Protein AF-A0A924I2X9-F1 (afdb_monomer_lite)

Foldseek 3Di:
DCPLADPVLLVQLVVQLQVVLVVCLVVVVPDPDDSDGRDVVSSVVSNVVTDHPDDPVNVVVVVVCCVVVVVD

Secondary structure (DSSP, 8-state):
--TT--HHHHHHHHHHHHHHHHHHHHHTTTS-S------HHHHHHHHHT---SS-HHHHHHHHHHHHHHTT-

Sequence (72 aa):
ETDGFSPADIEFAARKASQSALENAIYRSGDSDAATGPTTADYLGAIAGTRATVSIEVASEFLQDIELLARL

Structure (mmCIF, N/CA/C/O backbone):
data_AF-A0A924I2X9-F1
#
_entry.id   AF-A0A924I2X9-F1
#
loop_
_atom_site.group_PDB
_atom_site.id
_atom_site.type_symbol
_atom_site.label_atom_id
_atom_site.label_alt_id
_atom_site.label_comp_id
_atom_site.label_asym_id
_atom_site.label_entity_id
_atom_site.label_seq_id
_atom_site.pdbx_PDB_ins_code
_atom_site.Cartn_x
_atom_site.Cartn_y
_atom_site.Cartn_z
_atom_site.occupancy
_atom_site.B_iso_or_equiv
_atom_site.auth_seq_id
_atom_site.auth_comp_id
_atom_site.auth_asym_id
_atom_site.auth_atom_id
_atom_site.pdbx_PDB_model_num
ATOM 1 N N . GLU A 1 1 ? -8.364 -3.024 -5.236 1.00 63.16 1 GLU A N 1
ATOM 2 C CA . GLU A 1 1 ? -7.239 -3.865 -4.766 1.00 63.16 1 GLU A CA 1
ATOM 3 C C . GLU A 1 1 ? -6.647 -3.423 -3.426 1.00 63.16 1 GLU A C 1
ATOM 5 O O . GLU A 1 1 ? -6.025 -4.245 -2.780 1.00 63.16 1 GLU A O 1
ATOM 10 N N . THR A 1 2 ? -6.870 -2.191 -2.954 1.00 79.12 2 THR A N 1
ATOM 11 C CA . THR A 1 2 ? -6.329 -1.689 -1.670 1.00 79.12 2 THR A CA 1
ATOM 12 C C . THR A 1 2 ? -7.335 -1.711 -0.512 1.00 79.12 2 THR A C 1
ATOM 14 O O . THR A 1 2 ? -7.146 -1.005 0.474 1.00 79.12 2 THR A O 1
ATOM 17 N N . ASP A 1 3 ? -8.447 -2.436 -0.644 1.00 82.31 3 ASP A N 1
ATOM 18 C CA . ASP A 1 3 ? -9.439 -2.507 0.432 1.00 82.31 3 ASP A CA 1
ATOM 19 C C . ASP A 1 3 ? -8.817 -3.180 1.669 1.00 82.31 3 ASP A C 1
ATOM 21 O O . ASP A 1 3 ? -8.097 -4.172 1.539 1.00 82.31 3 ASP A O 1
ATOM 25 N N . GLY A 1 4 ? -9.026 -2.596 2.850 1.00 83.56 4 GLY A N 1
ATOM 26 C CA . GLY A 1 4 ? -8.387 -3.024 4.101 1.00 83.56 4 GLY A CA 1
ATOM 27 C C . GLY A 1 4 ? -6.927 -2.589 4.308 1.00 83.56 4 GLY A C 1
ATOM 28 O O . GLY A 1 4 ? -6.344 -2.9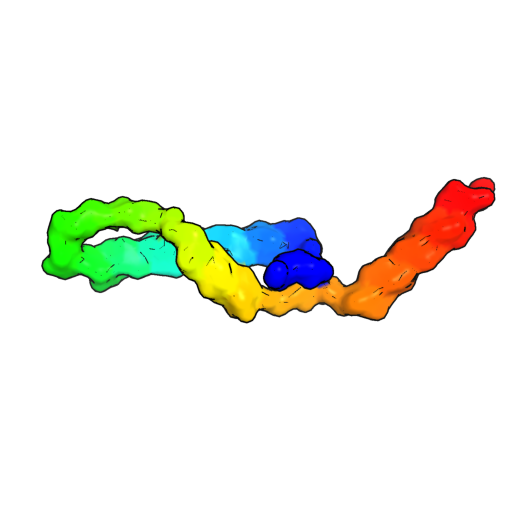36 5.334 1.00 83.56 4 GLY A O 1
ATOM 29 N N . PHE A 1 5 ? -6.316 -1.824 3.394 1.00 91.56 5 PHE A N 1
ATOM 30 C CA . PHE A 1 5 ? -4.992 -1.242 3.649 1.00 91.56 5 PHE A CA 1
ATOM 31 C C . PHE A 1 5 ? -5.083 -0.126 4.690 1.00 91.56 5 PHE A C 1
ATOM 33 O O . PHE A 1 5 ? -5.916 0.779 4.592 1.00 91.56 5 PHE A O 1
ATOM 40 N N . SER A 1 6 ? -4.167 -0.145 5.653 1.00 91.44 6 SER A N 1
ATOM 41 C CA . SER A 1 6 ? -3.937 1.002 6.526 1.00 91.44 6 SER A CA 1
ATOM 42 C C . SER A 1 6 ? -3.200 2.123 5.771 1.00 91.44 6 SER A C 1
ATOM 44 O O . SER A 1 6 ? -2.576 1.874 4.732 1.00 91.44 6 SER A O 1
ATOM 46 N N . PRO A 1 7 ? -3.183 3.363 6.298 1.00 92.19 7 PRO A N 1
ATOM 47 C CA . PRO A 1 7 ? -2.365 4.435 5.729 1.00 92.19 7 PRO A CA 1
ATOM 48 C C . PRO A 1 7 ? -0.882 4.058 5.585 1.00 92.19 7 PRO A C 1
ATOM 50 O O . PRO A 1 7 ? -0.251 4.416 4.593 1.00 92.19 7 PRO A O 1
ATOM 53 N N . ALA A 1 8 ? -0.344 3.284 6.534 1.00 92.56 8 ALA A N 1
ATOM 54 C CA . ALA A 1 8 ? 1.036 2.809 6.489 1.00 92.56 8 ALA A CA 1
ATOM 55 C C . ALA A 1 8 ? 1.269 1.806 5.345 1.00 92.56 8 ALA A C 1
ATOM 57 O O . ALA A 1 8 ? 2.306 1.862 4.686 1.00 92.56 8 ALA A O 1
ATOM 58 N N . ASP A 1 9 ? 0.300 0.931 5.061 1.00 92.94 9 ASP A N 1
ATOM 59 C CA . ASP A 1 9 ? 0.389 -0.024 3.947 1.00 92.94 9 ASP A CA 1
ATOM 60 C C . ASP A 1 9 ? 0.388 0.704 2.594 1.00 92.94 9 ASP A C 1
ATOM 62 O O . ASP A 1 9 ? 1.148 0.355 1.686 1.00 92.94 9 ASP A O 1
ATOM 66 N N . ILE A 1 10 ? -0.425 1.759 2.471 1.00 92.88 10 ILE A N 1
ATOM 67 C CA . ILE A 1 10 ? -0.476 2.611 1.274 1.00 92.88 10 ILE A CA 1
ATOM 68 C C . ILE A 1 10 ? 0.857 3.339 1.076 1.00 92.88 10 ILE A C 1
ATOM 70 O O . ILE A 1 10 ? 1.406 3.324 -0.029 1.00 92.88 10 ILE A O 1
ATOM 74 N N . GLU A 1 11 ? 1.399 3.948 2.135 1.00 94.94 11 GLU A N 1
ATOM 75 C CA . GLU A 1 11 ? 2.699 4.623 2.081 1.00 94.94 11 GLU A CA 1
ATOM 76 C C . GLU A 1 11 ? 3.810 3.645 1.680 1.00 94.94 11 GLU A C 1
ATOM 78 O O . GLU A 1 11 ? 4.615 3.940 0.790 1.00 94.94 11 GLU A O 1
ATOM 83 N N . PHE A 1 12 ? 3.825 2.457 2.288 1.00 93.62 12 PHE A N 1
ATOM 84 C CA . PHE A 1 12 ? 4.802 1.422 1.981 1.00 93.62 12 PHE A CA 1
ATOM 85 C C . PHE A 1 12 ? 4.736 0.995 0.509 1.00 93.62 12 PHE A C 1
ATOM 87 O O . PHE A 1 12 ? 5.769 0.984 -0.170 1.00 93.62 12 PHE A O 1
ATOM 94 N N . ALA A 1 13 ? 3.539 0.710 -0.015 1.00 92.06 13 ALA A N 1
ATOM 95 C CA . ALA A 1 13 ? 3.348 0.336 -1.416 1.00 92.06 13 ALA A CA 1
ATOM 96 C C . ALA A 1 13 ? 3.792 1.455 -2.375 1.00 92.06 13 ALA A C 1
ATOM 98 O O . ALA A 1 13 ? 4.508 1.197 -3.346 1.00 92.06 13 ALA A O 1
ATOM 99 N N . ALA A 1 14 ? 3.438 2.709 -2.083 1.00 91.94 14 ALA A N 1
ATOM 100 C CA . ALA A 1 14 ? 3.818 3.858 -2.905 1.00 91.94 14 ALA A CA 1
ATOM 101 C C . ALA A 1 14 ? 5.340 4.088 -2.917 1.00 91.94 14 ALA A C 1
ATOM 103 O O . ALA A 1 14 ? 5.939 4.349 -3.971 1.00 91.94 14 ALA A O 1
ATOM 104 N N . ARG A 1 15 ? 5.986 3.951 -1.753 1.00 93.12 15 ARG A N 1
ATOM 105 C CA . ARG A 1 15 ? 7.442 4.063 -1.620 1.00 93.12 15 ARG A CA 1
ATOM 106 C C . ARG A 1 15 ? 8.153 2.945 -2.376 1.00 93.12 15 ARG A C 1
ATOM 108 O O . ARG A 1 15 ? 9.101 3.226 -3.107 1.00 93.12 15 ARG A O 1
ATOM 115 N N . LYS A 1 16 ? 7.666 1.708 -2.253 1.00 92.19 16 LYS A N 1
ATOM 116 C CA . LYS A 1 16 ? 8.199 0.537 -2.961 1.00 92.19 16 LYS A CA 1
ATOM 117 C C . LYS A 1 16 ? 8.095 0.698 -4.481 1.00 92.19 16 LYS A C 1
ATOM 119 O O . LYS A 1 16 ? 9.088 0.491 -5.168 1.00 92.19 16 LYS A O 1
ATOM 124 N N . ALA A 1 17 ? 6.953 1.156 -4.996 1.00 89.88 17 ALA A N 1
ATOM 125 C CA . ALA A 1 17 ? 6.773 1.435 -6.425 1.00 89.88 17 ALA A CA 1
ATOM 126 C C . ALA A 1 17 ? 7.789 2.459 -6.952 1.00 89.88 17 ALA A C 1
ATOM 128 O O . ALA A 1 17 ? 8.440 2.243 -7.972 1.00 89.88 17 ALA A O 1
ATOM 129 N N . SER A 1 18 ? 7.961 3.558 -6.212 1.00 89.69 18 SER A N 1
ATOM 130 C CA . SER A 1 18 ? 8.894 4.629 -6.573 1.00 89.69 18 SER A CA 1
ATOM 131 C C . SER A 1 18 ? 10.349 4.140 -6.588 1.00 89.69 18 SER A C 1
ATOM 133 O O . SER A 1 18 ? 11.115 4.513 -7.474 1.00 89.69 18 SER A O 1
ATOM 135 N N . GLN A 1 19 ? 10.723 3.278 -5.635 1.00 90.06 19 GLN A N 1
ATOM 136 C CA . GLN A 1 19 ? 12.053 2.661 -5.572 1.00 90.06 19 GLN A CA 1
ATOM 137 C C . GLN A 1 19 ? 12.291 1.707 -6.743 1.00 90.06 19 GLN A C 1
ATOM 139 O O . GLN A 1 19 ? 13.291 1.852 -7.441 1.00 90.06 19 GLN A O 1
ATOM 144 N N . SER A 1 20 ? 11.356 0.796 -7.017 1.00 87.12 20 SER A N 1
ATOM 145 C CA . SER A 1 20 ? 11.487 -0.155 -8.126 1.00 87.12 20 SER A CA 1
ATOM 146 C C . SER A 1 20 ? 11.547 0.540 -9.489 1.00 87.12 20 SER A C 1
ATOM 148 O O . SER A 1 20 ? 12.334 0.144 -10.346 1.00 87.12 20 SER A O 1
ATOM 150 N N . ALA A 1 21 ? 10.775 1.611 -9.693 1.00 85.50 21 ALA A N 1
ATOM 151 C CA . ALA A 1 21 ? 10.852 2.406 -10.917 1.00 85.50 21 ALA A CA 1
ATOM 152 C C . ALA A 1 21 ? 12.217 3.097 -11.081 1.00 85.50 21 ALA A C 1
ATOM 154 O O . ALA A 1 21 ? 12.781 3.095 -12.177 1.00 85.50 21 ALA A O 1
ATOM 155 N N . LEU A 1 22 ? 12.774 3.644 -9.994 1.00 84.19 22 LEU A N 1
ATOM 156 C CA . LEU A 1 22 ? 14.107 4.248 -9.997 1.00 84.19 22 LEU A CA 1
ATOM 157 C C . LEU A 1 22 ? 15.202 3.212 -10.290 1.00 84.19 22 LEU A C 1
ATOM 159 O O . LEU A 1 22 ? 16.055 3.453 -11.142 1.00 84.19 22 LEU A O 1
ATOM 163 N N . GLU A 1 23 ? 15.166 2.055 -9.625 1.00 84.69 23 GLU A N 1
ATOM 164 C CA . GLU A 1 23 ? 16.091 0.941 -9.876 1.00 84.69 23 GLU A CA 1
ATOM 165 C C . GLU A 1 23 ? 16.037 0.518 -11.345 1.00 84.69 23 GLU A C 1
ATOM 167 O O . GLU A 1 23 ? 17.064 0.442 -12.020 1.00 84.69 23 GLU A O 1
ATOM 172 N N . ASN A 1 24 ? 14.831 0.330 -11.878 1.00 80.69 24 ASN A N 1
ATOM 173 C CA . ASN A 1 24 ? 14.624 -0.031 -13.271 1.00 80.69 24 ASN A CA 1
ATOM 174 C C . ASN A 1 24 ? 15.174 1.011 -14.253 1.00 80.69 24 ASN A C 1
ATOM 176 O O . ASN A 1 24 ? 15.658 0.626 -15.315 1.00 80.69 24 ASN A O 1
ATOM 180 N N . ALA A 1 25 ? 15.090 2.305 -13.938 1.00 79.44 25 ALA A N 1
ATOM 181 C CA . ALA A 1 25 ? 15.665 3.360 -14.769 1.00 79.44 25 ALA A CA 1
ATOM 182 C C . ALA A 1 25 ? 17.203 3.325 -14.747 1.00 79.44 25 ALA A C 1
ATOM 184 O O . ALA A 1 25 ? 17.842 3.429 -15.794 1.00 79.44 25 ALA A O 1
ATOM 185 N N . ILE A 1 26 ? 17.802 3.114 -13.571 1.00 79.62 26 ILE A N 1
ATOM 186 C CA . ILE A 1 26 ? 19.261 3.044 -13.403 1.00 79.62 26 ILE A CA 1
ATOM 187 C C . ILE A 1 26 ? 19.832 1.804 -14.104 1.00 79.62 26 ILE A C 1
ATOM 189 O O . ILE A 1 26 ? 20.792 1.910 -14.865 1.00 79.62 26 ILE A O 1
ATOM 193 N N . TYR A 1 27 ? 19.238 0.629 -13.884 1.00 77.19 27 TYR A N 1
ATOM 194 C CA . TYR A 1 27 ? 19.782 -0.636 -14.386 1.00 77.19 27 TYR A CA 1
ATOM 195 C C . TYR A 1 27 ? 19.444 -0.924 -15.857 1.00 77.19 27 TYR A C 1
ATOM 197 O O . TYR A 1 27 ? 20.166 -1.692 -16.491 1.00 77.19 27 TYR A O 1
ATOM 205 N N . ARG A 1 28 ? 18.398 -0.306 -16.432 1.00 69.75 28 ARG A N 1
ATOM 206 C CA . ARG A 1 28 ? 18.061 -0.435 -17.868 1.00 69.75 28 ARG A CA 1
ATOM 207 C C . ARG A 1 28 ? 18.688 0.640 -18.765 1.00 69.75 28 ARG A C 1
ATOM 209 O O . ARG A 1 28 ? 18.444 0.609 -19.965 1.00 69.75 28 ARG A O 1
ATOM 216 N N . SER A 1 29 ? 19.534 1.528 -18.228 1.00 58.09 29 SER A N 1
ATOM 217 C CA . SER A 1 29 ? 20.221 2.624 -18.950 1.00 58.09 29 SER A CA 1
ATOM 218 C C . SER A 1 29 ? 21.276 2.176 -19.994 1.00 58.09 29 SER A C 1
ATOM 220 O O . SER A 1 29 ? 22.283 2.850 -20.199 1.00 58.09 29 SER A O 1
ATOM 222 N N . GLY A 1 30 ? 21.070 1.038 -20.662 1.00 57.84 30 GLY A N 1
ATOM 223 C CA . GLY A 1 30 ? 21.792 0.646 -21.876 1.00 57.84 30 GLY A CA 1
ATOM 224 C C . GLY A 1 30 ? 21.115 1.108 -23.170 1.00 57.84 30 GLY A C 1
ATOM 225 O O . GLY A 1 30 ? 21.769 1.107 -24.208 1.00 57.84 30 GLY A O 1
ATOM 226 N N . ASP A 1 31 ? 19.844 1.520 -23.112 1.00 56.28 31 ASP A N 1
ATOM 227 C CA . ASP A 1 31 ? 19.098 2.033 -24.263 1.00 56.28 31 ASP A CA 1
ATOM 228 C C . ASP A 1 31 ? 18.623 3.456 -23.958 1.00 56.28 31 ASP A C 1
ATOM 230 O O . ASP A 1 31 ? 18.050 3.729 -22.903 1.00 56.28 31 ASP A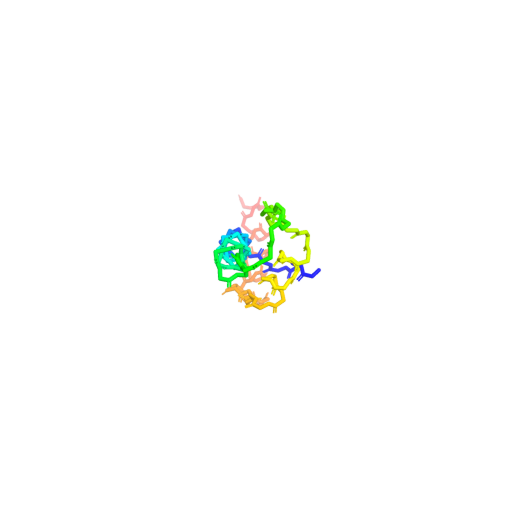 O 1
ATOM 234 N N . SER A 1 32 ? 18.945 4.389 -24.846 1.00 52.84 32 SER A N 1
ATOM 235 C CA . SER A 1 32 ? 18.839 5.839 -24.657 1.00 52.84 32 SER A CA 1
ATOM 236 C C . SER A 1 32 ? 17.409 6.389 -24.745 1.00 52.84 32 SER A C 1
ATOM 238 O O . SER A 1 32 ? 17.219 7.516 -25.202 1.00 52.84 32 SER A O 1
ATOM 240 N N . ASP A 1 33 ? 16.408 5.619 -24.325 1.00 55.31 33 ASP A N 1
ATOM 241 C CA . ASP A 1 33 ? 15.044 6.116 -24.184 1.00 55.31 33 ASP A CA 1
ATOM 242 C C . ASP A 1 33 ? 14.865 6.685 -22.778 1.00 55.31 33 ASP A C 1
ATOM 244 O O . ASP A 1 33 ? 15.200 6.060 -21.771 1.00 55.31 33 ASP A O 1
ATOM 248 N N . ALA A 1 34 ? 14.411 7.939 -22.733 1.00 58.59 34 ALA A N 1
ATOM 249 C CA . ALA A 1 34 ? 14.312 8.761 -21.537 1.00 58.59 34 ALA A CA 1
ATOM 250 C C . ALA A 1 34 ? 13.771 7.963 -20.346 1.00 58.59 34 ALA A C 1
ATOM 252 O O . ALA A 1 34 ? 12.747 7.297 -20.467 1.00 58.59 34 ALA A O 1
ATOM 253 N N . ALA A 1 35 ? 14.436 8.071 -19.190 1.00 60.12 35 ALA A N 1
ATOM 254 C CA . ALA A 1 35 ? 13.943 7.532 -17.930 1.00 60.12 35 ALA A CA 1
ATOM 255 C C . ALA A 1 35 ? 12.556 8.125 -17.628 1.00 60.12 35 ALA A C 1
ATOM 257 O O . ALA A 1 35 ? 12.422 9.175 -16.997 1.00 60.12 35 ALA A O 1
ATOM 258 N N . THR A 1 36 ? 11.508 7.470 -18.116 1.00 69.00 36 THR A N 1
ATOM 259 C CA . THR A 1 36 ? 10.133 7.760 -17.750 1.00 69.00 36 THR A CA 1
ATOM 260 C C . THR A 1 36 ? 10.014 7.326 -16.301 1.00 69.00 36 THR A C 1
ATOM 262 O O . THR A 1 36 ? 10.299 6.169 -15.993 1.00 69.00 36 THR A O 1
ATOM 265 N N . GLY A 1 37 ? 9.690 8.259 -15.404 1.00 75.00 37 GLY A N 1
ATOM 266 C CA . GLY A 1 37 ? 9.476 7.966 -13.987 1.00 75.00 37 GLY A CA 1
ATOM 267 C C . GLY A 1 37 ? 8.423 6.867 -13.750 1.00 75.00 37 GLY A C 1
ATOM 268 O O . GLY A 1 37 ? 7.926 6.261 -14.700 1.00 75.00 37 GLY A O 1
ATOM 269 N N . PRO A 1 38 ? 8.051 6.597 -12.488 1.00 79.75 38 PRO A N 1
ATOM 270 C CA . PRO A 1 38 ? 7.139 5.503 -12.170 1.00 79.75 38 PRO A CA 1
ATOM 271 C C . PRO A 1 38 ? 5.834 5.602 -12.963 1.00 79.75 38 PRO A C 1
ATOM 273 O O . PRO A 1 38 ? 5.178 6.645 -13.010 1.00 79.75 38 PRO A O 1
ATOM 276 N N . THR A 1 39 ? 5.461 4.489 -13.580 1.00 86.19 39 THR A N 1
ATOM 277 C CA . THR A 1 39 ? 4.203 4.325 -14.301 1.00 86.19 39 THR A CA 1
ATOM 278 C C . THR A 1 39 ? 3.140 3.761 -13.365 1.00 86.19 39 THR A C 1
ATOM 280 O O . THR A 1 39 ? 3.440 3.197 -12.313 1.00 86.19 39 THR A O 1
ATOM 283 N N . THR A 1 40 ? 1.868 3.836 -13.756 1.00 89.00 40 THR A N 1
ATOM 284 C CA . THR A 1 40 ? 0.781 3.193 -13.000 1.00 89.00 40 THR A CA 1
ATOM 285 C C . THR A 1 40 ? 1.015 1.690 -12.797 1.00 89.00 40 THR A C 1
ATOM 287 O O . THR A 1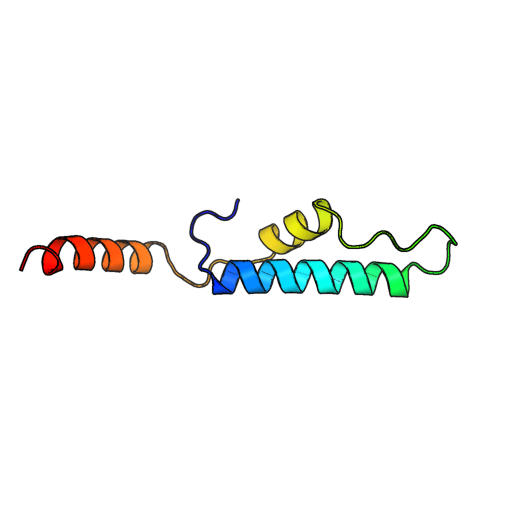 40 ? 0.644 1.156 -11.755 1.00 89.00 40 THR A O 1
ATOM 290 N N . ALA A 1 41 ? 1.666 1.010 -13.748 1.00 88.25 41 ALA A N 1
ATOM 291 C CA . ALA A 1 41 ? 1.969 -0.415 -13.637 1.00 88.25 41 ALA A CA 1
ATOM 292 C C . ALA A 1 41 ? 2.931 -0.723 -12.477 1.00 88.25 41 ALA A C 1
ATOM 294 O O . ALA A 1 41 ? 2.749 -1.728 -11.789 1.00 88.25 41 ALA A O 1
ATOM 295 N N . ASP A 1 42 ? 3.895 0.163 -12.206 1.00 88.00 42 ASP A N 1
ATOM 296 C CA . ASP A 1 42 ? 4.826 0.014 -11.083 1.00 88.00 42 ASP A CA 1
ATOM 297 C C . ASP A 1 42 ? 4.084 0.081 -9.738 1.00 88.00 42 ASP A C 1
ATOM 299 O O . ASP A 1 42 ? 4.343 -0.714 -8.831 1.00 88.00 42 ASP A O 1
ATOM 303 N N . TYR A 1 43 ? 3.092 0.971 -9.626 1.00 87.88 43 TYR A N 1
ATOM 304 C CA . TYR A 1 43 ? 2.242 1.063 -8.436 1.00 87.88 43 TYR A CA 1
ATOM 305 C C . TYR A 1 43 ? 1.334 -0.155 -8.268 1.00 87.88 43 TYR A C 1
ATOM 307 O O . TYR A 1 43 ? 1.221 -0.667 -7.157 1.00 87.88 43 TYR A O 1
ATOM 315 N N . LEU A 1 44 ? 0.728 -0.662 -9.347 1.00 91.75 44 LEU A N 1
ATOM 316 C CA . LEU A 1 44 ? -0.098 -1.874 -9.285 1.00 91.75 44 LEU A CA 1
ATOM 317 C C . LEU A 1 44 ? 0.722 -3.095 -8.845 1.00 91.75 44 LEU A C 1
ATOM 319 O O . LEU A 1 44 ? 0.283 -3.848 -7.977 1.00 91.75 44 LEU A O 1
ATOM 323 N N . GLY A 1 45 ? 1.943 -3.251 -9.365 1.00 89.88 45 GLY A N 1
ATOM 324 C CA . GLY A 1 45 ? 2.855 -4.312 -8.931 1.00 89.88 45 GLY A CA 1
ATOM 325 C C . GLY A 1 45 ? 3.243 -4.194 -7.453 1.00 89.88 45 GLY A C 1
ATOM 326 O O . GLY A 1 45 ? 3.252 -5.188 -6.724 1.00 89.88 45 GLY A O 1
ATOM 327 N N . ALA A 1 46 ? 3.517 -2.976 -6.979 1.00 90.31 46 ALA A N 1
ATOM 328 C CA . ALA A 1 46 ? 3.842 -2.745 -5.575 1.00 90.31 46 ALA A CA 1
ATOM 329 C C . ALA A 1 46 ? 2.652 -2.999 -4.635 1.00 90.31 46 ALA A C 1
ATOM 331 O O . ALA A 1 46 ? 2.849 -3.593 -3.573 1.00 90.31 46 ALA A O 1
ATOM 332 N N . ILE A 1 47 ? 1.437 -2.602 -5.030 1.00 91.88 47 ILE A N 1
ATOM 333 C CA . ILE A 1 47 ? 0.195 -2.873 -4.290 1.00 91.88 47 ILE A CA 1
ATOM 334 C C . ILE A 1 47 ? -0.041 -4.383 -4.191 1.00 91.88 47 ILE A C 1
ATOM 336 O O . ILE A 1 47 ? -0.212 -4.889 -3.086 1.00 91.88 47 ILE A O 1
ATOM 340 N N . ALA A 1 48 ? 0.040 -5.113 -5.308 1.00 90.44 48 ALA A N 1
ATOM 341 C CA . ALA A 1 48 ? -0.143 -6.567 -5.328 1.00 90.44 48 ALA A CA 1
ATOM 342 C C . ALA A 1 48 ? 0.891 -7.309 -4.458 1.00 90.44 48 ALA A C 1
ATOM 344 O O . ALA A 1 48 ? 0.596 -8.344 -3.864 1.00 90.44 48 ALA A O 1
ATOM 345 N N . GLY A 1 49 ? 2.109 -6.768 -4.360 1.00 88.19 49 GLY A N 1
ATOM 346 C CA . GLY A 1 49 ? 3.172 -7.289 -3.501 1.00 88.19 49 GLY A CA 1
ATOM 347 C C . GLY A 1 49 ? 3.164 -6.761 -2.062 1.00 88.19 49 GLY A C 1
ATOM 348 O O . GLY A 1 49 ? 4.152 -6.984 -1.354 1.00 88.19 49 GLY A O 1
ATOM 349 N N . THR A 1 50 ? 2.131 -6.026 -1.644 1.00 90.75 50 THR A N 1
ATOM 350 C CA . THR A 1 50 ? 1.980 -5.489 -0.285 1.00 90.75 50 THR A CA 1
ATOM 351 C C . THR A 1 50 ? 0.859 -6.229 0.432 1.00 90.75 50 THR A C 1
ATOM 353 O O . THR A 1 50 ? -0.230 -6.411 -0.103 1.00 90.75 50 THR A O 1
ATOM 356 N N . ARG A 1 51 ? 1.128 -6.675 1.661 1.00 90.94 51 ARG A N 1
ATOM 357 C CA . ARG A 1 51 ? 0.135 -7.331 2.513 1.00 90.94 51 ARG A CA 1
ATOM 358 C C . ARG A 1 51 ? -0.376 -6.324 3.536 1.00 90.94 51 ARG A C 1
ATOM 360 O O . ARG A 1 51 ? 0.442 -5.673 4.176 1.00 90.94 51 ARG A O 1
ATOM 367 N N . ALA A 1 52 ? -1.695 -6.256 3.712 1.00 90.69 52 ALA A N 1
ATOM 368 C CA . ALA A 1 52 ? -2.305 -5.455 4.768 1.00 90.69 52 ALA A CA 1
ATOM 369 C C . ALA A 1 52 ? -1.756 -5.874 6.138 1.00 90.69 52 ALA A C 1
ATOM 371 O O . ALA A 1 52 ? -1.678 -7.070 6.453 1.00 90.69 52 ALA A O 1
ATOM 372 N N . THR A 1 53 ? -1.355 -4.890 6.936 1.00 91.88 53 THR A N 1
ATOM 373 C CA . THR A 1 53 ? -0.808 -5.124 8.280 1.00 91.88 53 THR A CA 1
ATOM 374 C C . THR A 1 53 ? -1.894 -5.229 9.344 1.00 91.88 53 THR A C 1
ATOM 376 O O . THR A 1 53 ? -1.667 -5.833 10.391 1.00 91.88 53 THR A O 1
ATOM 379 N N . VAL A 1 54 ? -3.085 -4.700 9.061 1.00 88.69 54 VAL A N 1
ATOM 380 C CA . VAL A 1 54 ? -4.265 -4.812 9.922 1.00 88.69 54 VAL A CA 1
ATOM 381 C C . VAL A 1 54 ? -5.135 -5.965 9.432 1.00 88.69 54 VAL A C 1
ATOM 383 O O . VAL A 1 54 ? -5.421 -6.077 8.240 1.00 88.69 54 VAL A O 1
ATOM 386 N N . SER A 1 55 ? -5.540 -6.842 10.351 1.00 92.00 55 SER A N 1
ATOM 387 C CA . SER 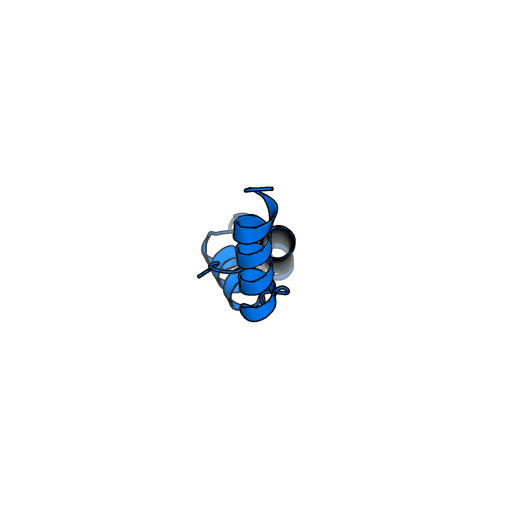A 1 55 ? -6.453 -7.936 10.026 1.00 92.00 55 SER A CA 1
ATOM 388 C C . SER A 1 55 ? -7.904 -7.455 9.989 1.00 92.00 55 SER A C 1
ATOM 390 O O . SER A 1 55 ? -8.264 -6.439 10.588 1.00 92.00 55 SER A O 1
ATOM 392 N N . ILE A 1 56 ? -8.755 -8.208 9.294 1.00 89.44 56 ILE A N 1
ATOM 393 C CA . ILE A 1 56 ? -10.184 -7.895 9.177 1.00 89.44 56 ILE A CA 1
ATOM 394 C C . ILE A 1 56 ? -10.858 -7.961 10.551 1.00 89.44 56 ILE A C 1
ATOM 396 O O . ILE A 1 56 ? -11.731 -7.148 10.849 1.00 89.44 56 ILE A O 1
ATOM 400 N N . GLU A 1 57 ? -10.432 -8.898 11.397 1.00 92.75 57 GLU A N 1
ATOM 401 C CA . GLU A 1 57 ? -10.944 -9.064 12.756 1.00 92.75 57 GLU A CA 1
ATOM 402 C C . GLU A 1 57 ? -10.661 -7.812 13.591 1.00 92.75 57 GLU A C 1
ATOM 404 O O . GLU A 1 57 ? -11.594 -7.220 14.125 1.00 92.75 57 GLU A O 1
ATOM 409 N N . VAL A 1 58 ? -9.408 -7.338 13.599 1.00 91.62 58 VAL A N 1
ATOM 410 C CA . VAL A 1 58 ? -9.009 -6.126 14.336 1.00 91.62 58 VAL A CA 1
ATOM 411 C C . VAL A 1 58 ? -9.760 -4.894 13.831 1.00 91.62 58 VAL A C 1
ATOM 413 O O . VAL A 1 58 ? -10.237 -4.087 14.626 1.00 91.62 58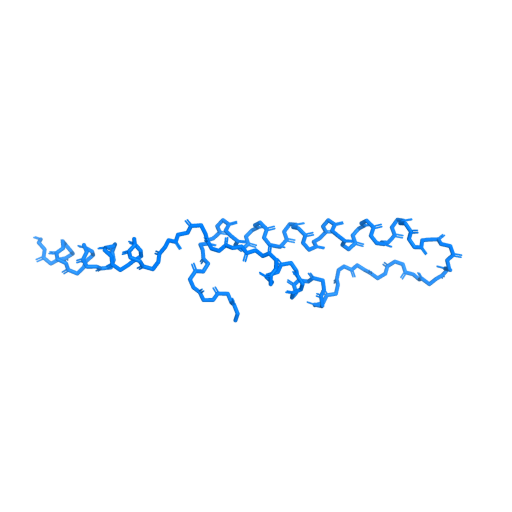 VAL A O 1
ATOM 416 N N . ALA A 1 59 ? -9.908 -4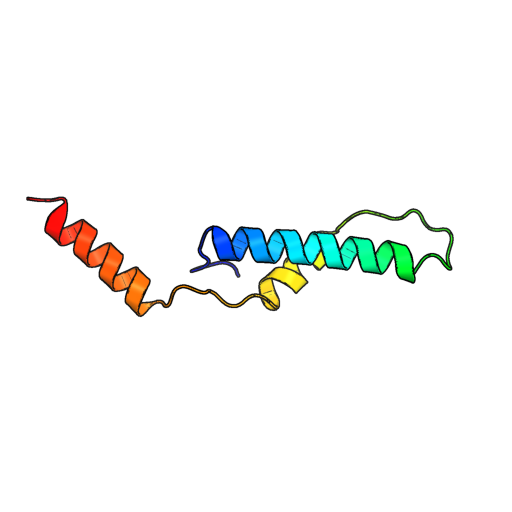.746 12.511 1.00 90.44 59 ALA A N 1
ATOM 417 C CA . ALA A 1 59 ? -10.681 -3.644 11.939 1.00 90.44 59 ALA A CA 1
ATOM 418 C C . ALA A 1 59 ? -12.164 -3.702 12.355 1.00 90.44 59 ALA A C 1
ATOM 420 O O . ALA A 1 59 ? -12.774 -2.669 12.631 1.00 90.44 59 ALA A O 1
ATOM 421 N N . SER A 1 60 ? -12.734 -4.906 12.430 1.00 91.50 60 SER A N 1
ATOM 422 C CA . SER A 1 60 ? -14.134 -5.118 12.812 1.00 91.50 60 SER A CA 1
ATOM 423 C C . SER A 1 60 ? -14.378 -4.841 14.294 1.00 91.50 60 SER A C 1
ATOM 425 O O . SER A 1 60 ? -15.380 -4.212 14.630 1.00 91.50 60 SER A O 1
ATOM 427 N N . GLU A 1 61 ? -13.469 -5.269 15.171 1.00 92.88 61 GLU A N 1
ATOM 428 C CA . GLU A 1 61 ? -13.508 -4.956 16.607 1.00 92.88 61 GLU A CA 1
ATOM 429 C C . GLU A 1 61 ? -13.457 -3.440 16.833 1.00 92.88 61 GLU A C 1
ATOM 431 O O . GLU A 1 61 ? -14.285 -2.892 17.558 1.00 92.88 61 GLU A O 1
ATOM 436 N N . PHE A 1 62 ? -12.576 -2.734 16.116 1.00 89.75 62 PHE A N 1
ATOM 437 C CA . PHE A 1 62 ? -12.465 -1.278 16.224 1.00 89.75 62 PHE A CA 1
ATOM 438 C C . PHE A 1 62 ? -13.762 -0.550 15.826 1.00 89.75 62 PHE A C 1
ATOM 440 O O . PHE A 1 62 ? -14.157 0.430 16.458 1.00 89.75 62 PHE A O 1
ATOM 447 N N . LEU A 1 63 ? -14.454 -1.030 14.787 1.00 91.19 63 LEU A N 1
ATOM 448 C CA . LEU A 1 63 ? -15.746 -0.473 14.372 1.00 91.19 63 LEU A CA 1
ATOM 449 C C . LEU A 1 63 ? -16.858 -0.752 15.393 1.00 91.19 63 LEU A C 1
ATOM 451 O O . LEU A 1 63 ? -17.696 0.122 15.624 1.00 91.19 63 LEU A O 1
ATOM 455 N N . GLN A 1 64 ? -16.856 -1.930 16.022 1.00 93.44 64 GLN A N 1
ATOM 456 C CA . GLN A 1 64 ? -17.799 -2.260 17.098 1.00 93.44 64 GLN A CA 1
ATOM 457 C C . GLN A 1 64 ? -17.589 -1.358 18.316 1.00 93.44 64 GLN A C 1
ATOM 459 O O . GLN A 1 64 ? -18.561 -0.837 18.863 1.00 93.44 64 GLN A O 1
ATOM 464 N N . ASP A 1 65 ? -16.336 -1.105 18.697 1.00 91.81 65 ASP A N 1
ATOM 465 C CA . ASP A 1 65 ? -16.010 -0.200 19.801 1.00 91.81 65 ASP A CA 1
ATOM 466 C C . ASP A 1 65 ? -16.502 1.224 19.532 1.00 91.81 65 ASP A C 1
ATOM 468 O O . ASP A 1 65 ? -17.116 1.838 20.407 1.00 91.81 65 ASP A O 1
ATOM 472 N N . ILE A 1 66 ? -16.306 1.743 18.313 1.00 92.00 66 ILE A N 1
ATOM 473 C CA . ILE A 1 66 ? -16.867 3.043 17.911 1.00 92.00 66 ILE A CA 1
ATOM 474 C C . ILE A 1 66 ? -18.385 3.039 18.101 1.00 92.00 66 ILE A C 1
ATOM 476 O O . ILE A 1 66 ? -18.940 3.985 18.656 1.00 92.00 66 ILE A O 1
ATOM 480 N N . GLU A 1 67 ? -19.067 1.982 17.666 1.00 93.25 67 GLU A N 1
ATOM 481 C CA . GLU A 1 67 ? -20.519 1.906 17.755 1.00 93.25 67 GLU A CA 1
ATOM 482 C C . GLU A 1 67 ? -21.041 1.871 19.207 1.00 93.25 67 GLU A C 1
ATOM 484 O O . GLU A 1 67 ? -22.067 2.495 19.518 1.00 93.25 67 GLU A O 1
ATOM 489 N N . LEU A 1 68 ? -20.348 1.143 20.082 1.00 91.69 68 LEU A N 1
ATOM 490 C CA . LEU A 1 68 ? -20.728 0.957 21.482 1.00 91.69 68 LEU A CA 1
ATOM 491 C C . LEU A 1 68 ? -20.376 2.173 22.344 1.00 91.69 68 LEU A C 1
ATOM 493 O O . LEU A 1 68 ? -21.166 2.562 23.204 1.00 91.69 68 LEU A O 1
ATOM 497 N N . LEU A 1 69 ? -19.209 2.779 22.114 1.00 89.31 69 LEU A N 1
ATOM 498 C CA . LEU A 1 69 ? -18.667 3.836 22.968 1.00 89.31 69 LEU A CA 1
ATOM 499 C C . LEU A 1 69 ? -19.045 5.242 22.505 1.00 89.31 69 LEU A C 1
ATOM 501 O O . LEU A 1 69 ? -19.173 6.128 23.342 1.00 89.31 69 LEU A O 1
ATOM 505 N N . ALA A 1 70 ? -19.280 5.474 21.208 1.00 81.56 70 ALA A N 1
ATOM 506 C CA . ALA A 1 70 ? -19.668 6.804 20.721 1.00 81.56 70 ALA A CA 1
ATOM 507 C C . ALA A 1 70 ? -21.095 7.220 21.130 1.00 81.56 70 ALA A C 1
ATOM 509 O O . ALA A 1 70 ? -21.512 8.342 20.841 1.00 81.56 70 ALA A O 1
ATOM 510 N N . ARG A 1 71 ? -21.861 6.318 21.762 1.00 70.88 71 ARG A N 1
ATOM 511 C CA . ARG A 1 71 ? -23.226 6.569 22.255 1.00 70.88 71 ARG A CA 1
ATOM 512 C C . ARG A 1 71 ? -23.324 6.670 23.787 1.00 70.88 71 ARG A C 1
ATOM 514 O O . ARG A 1 71 ? -24.443 6.779 24.290 1.00 70.88 71 ARG A O 1
ATOM 521 N N . LEU A 1 72 ? -22.195 6.616 24.500 1.00 58.44 72 LEU A N 1
ATOM 522 C CA . LEU A 1 72 ? -22.083 6.871 25.946 1.00 58.44 72 LEU A CA 1
ATOM 523 C C . LEU A 1 72 ? -21.781 8.350 26.216 1.00 58.44 72 LEU A C 1
ATOM 525 O O . LEU A 1 72 ? -22.314 8.861 27.226 1.00 58.44 72 LEU A O 1
#

pLDDT: mean 84.15, std 11.49, range [52.84, 94.94]

Radius of gyration: 18.32 Å; chains: 1; bounding box: 45×18×51 Å